Protein AF-A0A2E1RA30-F1 (afdb_monomer)

Mean predicted aligned error: 9.46 Å

pLDDT: mean 73.84, std 20.13, range [30.27, 92.69]

Solvent-accessible surface area (backbone atoms only — not comparable to full-atom values): 3948 Å² total; per-residue (Å²): 136,88,85,80,89,85,90,68,69,64,64,55,48,49,54,54,53,47,34,77,75,36,72,58,42,77,44,68,54,98,90,37,84,73,43,77,39,45,28,86,41,43,86,78,62,42,92,35,74,55,52,44,32,47,76,72,71,45,89,61,133

Sequence (61 aa):
MFASACSMHTEIFILQLFSLLSRNILFLNKGKLESTQPAQTFFREPMSNNASKFIAGDIVE

Secondary structure (DSSP, 8-state):
-PPPP-S-TTHHHHHHHHHHH-SEEEEEETTEEEEEEEHHHHTTS-SSHHHHHHHTT----

Foldseek 3Di:
DDDDDDDPPDVVVVLVVVLVVDQWDFDDDPNDGDDIGGSVCCLPPNPDPLSVCVSVVHDRD

Structure (mmCIF, N/CA/C/O backbone):
data_AF-A0A2E1RA30-F1
#
_entry.id   AF-A0A2E1RA30-F1
#
loop_
_atom_site.group_PDB
_atom_site.id
_atom_site.type_symbol
_atom_site.label_atom_id
_atom_site.label_alt_id
_atom_site.label_comp_id
_atom_site.label_asym_id
_atom_site.label_entity_id
_atom_site.label_seq_id
_atom_site.pdbx_PDB_ins_code
_atom_site.Cartn_x
_atom_site.Cartn_y
_atom_site.Cartn_z
_atom_site.occupancy
_atom_site.B_iso_or_equiv
_atom_site.auth_seq_id
_atom_site.auth_comp_id
_atom_site.auth_asym_id
_atom_site.auth_atom_id
_atom_site.pdbx_PDB_model_num
ATOM 1 N N . MET A 1 1 ? -7.1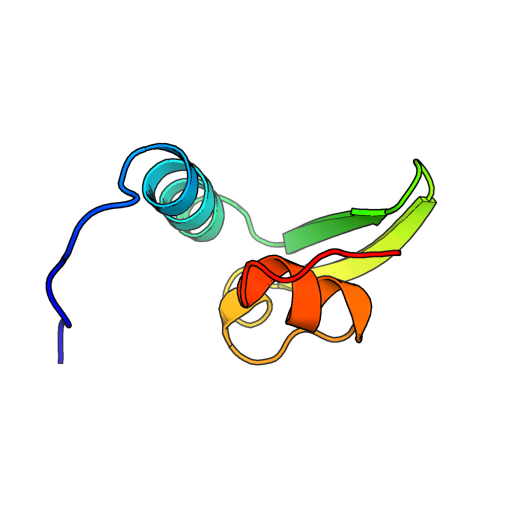16 12.417 -20.913 1.00 33.62 1 MET A N 1
ATOM 2 C CA . MET A 1 1 ? -6.248 11.627 -21.809 1.00 33.62 1 MET A CA 1
ATOM 3 C C . MET A 1 1 ? -6.197 10.224 -21.224 1.00 33.62 1 MET A C 1
ATOM 5 O O . MET A 1 1 ? -5.656 10.062 -20.139 1.00 33.62 1 MET A O 1
ATOM 9 N N . PHE A 1 2 ? -6.904 9.269 -21.828 1.00 36.47 2 PHE A N 1
ATOM 10 C CA . PHE A 1 2 ? -6.954 7.883 -21.354 1.00 36.47 2 PHE A CA 1
ATOM 11 C C . PHE A 1 2 ? -5.746 7.140 -21.930 1.00 36.47 2 PHE A C 1
ATOM 13 O O . PHE A 1 2 ? -5.613 7.065 -23.149 1.00 36.47 2 PHE A O 1
ATOM 20 N N . ALA A 1 3 ? -4.854 6.645 -21.073 1.00 35.28 3 ALA A N 1
ATOM 21 C CA . ALA A 1 3 ? -3.767 5.769 -21.493 1.00 35.28 3 ALA A CA 1
ATOM 22 C C . ALA A 1 3 ? -4.261 4.314 -21.478 1.00 35.28 3 ALA A C 1
ATOM 24 O O . ALA A 1 3 ? -4.838 3.861 -20.489 1.00 35.28 3 ALA A O 1
ATOM 25 N N . SER A 1 4 ? -4.073 3.637 -22.613 1.00 46.06 4 SER A N 1
ATOM 26 C CA . SER A 1 4 ? -4.467 2.253 -22.884 1.00 46.06 4 SER A CA 1
ATOM 27 C C . SER A 1 4 ? -3.301 1.279 -22.667 1.00 46.06 4 SER A C 1
ATOM 29 O O . SER A 1 4 ? -2.133 1.655 -22.716 1.00 46.06 4 SER A O 1
ATOM 31 N N . ALA A 1 5 ? -3.700 0.037 -22.416 1.00 50.22 5 ALA A N 1
ATOM 32 C CA . ALA A 1 5 ? -3.056 -1.141 -21.844 1.00 50.22 5 ALA A CA 1
ATOM 33 C C . ALA A 1 5 ? -1.751 -1.687 -22.461 1.00 50.22 5 ALA A C 1
ATOM 35 O O . ALA A 1 5 ? -1.588 -1.696 -23.677 1.00 50.22 5 ALA A O 1
ATOM 36 N N . CYS A 1 6 ? -0.944 -2.365 -21.619 1.00 30.27 6 CYS A N 1
ATOM 37 C CA . CYS A 1 6 ? -0.370 -3.680 -21.957 1.00 30.27 6 CYS A CA 1
ATOM 38 C C . CYS A 1 6 ? -0.004 -4.537 -20.711 1.00 30.27 6 CYS A C 1
ATOM 40 O O . CYS A 1 6 ? 0.856 -4.172 -19.920 1.00 30.27 6 CYS A O 1
ATOM 42 N N . SER A 1 7 ? -0.693 -5.680 -20.565 1.00 34.91 7 SER A N 1
ATOM 43 C CA . SER A 1 7 ? -0.263 -6.979 -19.998 1.00 34.91 7 SER A CA 1
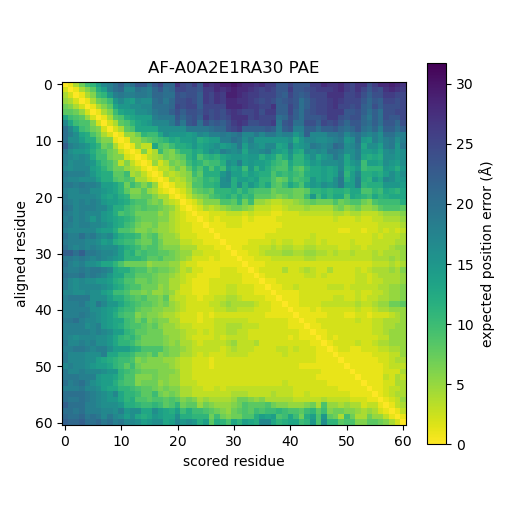ATOM 44 C C . SER A 1 7 ? 0.405 -7.091 -18.600 1.00 34.91 7 SER A C 1
ATOM 46 O O . SER A 1 7 ? 1.564 -7.472 -18.498 1.00 34.91 7 SER A O 1
ATOM 48 N N . MET A 1 8 ? -0.384 -6.903 -17.530 1.00 42.09 8 MET A N 1
ATOM 49 C CA . MET A 1 8 ? -0.284 -7.530 -16.179 1.00 42.09 8 MET A CA 1
ATOM 50 C C . MET A 1 8 ? -1.681 -7.453 -15.507 1.00 42.09 8 MET A C 1
ATOM 52 O O . MET A 1 8 ? -1.897 -6.883 -14.443 1.00 42.09 8 MET A O 1
ATOM 56 N N . HIS A 1 9 ? -2.696 -7.883 -16.262 1.00 45.00 9 HIS A N 1
ATOM 57 C CA . HIS A 1 9 ? -3.999 -7.211 -16.337 1.00 45.00 9 HIS A CA 1
ATOM 58 C C . HIS A 1 9 ? -5.080 -7.626 -15.332 1.00 45.00 9 HIS A C 1
ATOM 60 O O . HIS A 1 9 ? -6.137 -7.010 -15.351 1.00 45.00 9 HIS A O 1
ATOM 66 N N . THR A 1 10 ? -4.885 -8.616 -14.463 1.00 38.16 10 THR A N 1
ATOM 67 C CA . THR A 1 10 ? -5.981 -9.019 -13.557 1.00 38.16 10 THR A CA 1
ATOM 68 C C . THR A 1 10 ? -5.876 -8.322 -12.204 1.00 38.16 10 THR A C 1
ATOM 70 O O . THR A 1 10 ? -6.831 -7.690 -11.767 1.00 38.16 10 THR A O 1
ATOM 73 N N . GLU A 1 11 ? -4.708 -8.341 -11.563 1.00 38.31 11 GLU A N 1
ATOM 74 C CA . GLU A 1 11 ? -4.546 -7.795 -10.206 1.00 38.31 11 GLU A CA 1
ATOM 75 C C . GLU A 1 11 ? -4.521 -6.265 -10.183 1.00 38.31 11 GLU A C 1
ATOM 77 O O . GLU A 1 11 ? -5.187 -5.650 -9.352 1.00 38.31 11 GLU A O 1
ATOM 82 N N . ILE A 1 12 ? -3.835 -5.640 -11.146 1.00 47.97 12 ILE A N 1
ATOM 83 C CA . ILE A 1 12 ? -3.797 -4.177 -11.281 1.00 47.97 12 ILE A CA 1
ATOM 84 C C . ILE A 1 12 ? -5.195 -3.645 -11.601 1.00 47.97 12 ILE A C 1
ATOM 86 O O . ILE A 1 12 ? -5.628 -2.656 -11.020 1.00 47.97 12 ILE A O 1
ATOM 90 N N . PHE A 1 13 ? -5.940 -4.328 -12.473 1.00 48.34 13 PHE A N 1
ATOM 91 C CA . PHE A 1 13 ? -7.291 -3.912 -12.847 1.00 48.34 13 PHE A CA 1
ATOM 92 C C . PHE A 1 13 ? -8.276 -4.094 -11.685 1.00 48.34 13 PHE A C 1
ATOM 94 O O . PHE A 1 13 ? -9.130 -3.236 -11.481 1.00 48.34 13 PHE A O 1
ATOM 101 N N . ILE A 1 14 ? -8.111 -5.142 -10.863 1.00 55.59 14 ILE A N 1
ATOM 102 C CA . ILE A 1 14 ? -8.864 -5.322 -9.612 1.00 55.59 14 ILE A CA 1
ATOM 103 C C . ILE A 1 14 ? -8.520 -4.218 -8.600 1.00 55.59 14 ILE A C 1
ATOM 105 O O . ILE A 1 14 ? -9.435 -3.585 -8.079 1.00 55.59 14 ILE A O 1
ATOM 109 N N . LEU A 1 15 ? -7.238 -3.932 -8.345 1.00 58.19 15 LEU A N 1
ATOM 110 C CA . LEU A 1 15 ? -6.810 -2.870 -7.420 1.00 58.19 15 LEU A CA 1
ATOM 111 C C . LEU A 1 15 ? -7.287 -1.484 -7.874 1.00 58.19 15 LEU A C 1
ATOM 113 O O . LEU A 1 15 ? -7.765 -0.685 -7.067 1.00 58.19 15 LEU A O 1
ATOM 117 N N . GLN A 1 16 ? -7.211 -1.207 -9.173 1.00 57.59 16 GLN A N 1
ATOM 118 C CA . GLN A 1 16 ? -7.633 0.058 -9.764 1.00 57.59 16 GLN A CA 1
ATOM 119 C C . GLN A 1 16 ? -9.166 0.197 -9.778 1.00 57.59 16 GLN A C 1
ATOM 121 O O . GLN A 1 16 ? -9.686 1.282 -9.525 1.00 57.59 16 GLN A O 1
ATOM 126 N N . LEU A 1 17 ? -9.911 -0.896 -9.973 1.00 56.81 17 LEU A N 1
ATOM 127 C CA . LEU A 1 17 ? -11.367 -0.913 -9.804 1.00 56.81 17 LEU A CA 1
ATOM 128 C C . LEU A 1 17 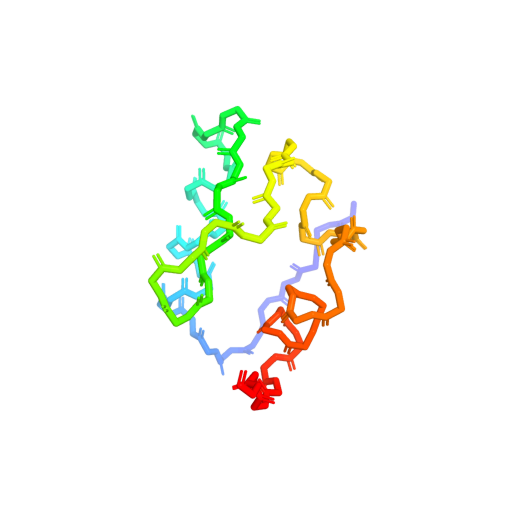? -11.768 -0.708 -8.333 1.00 56.81 17 LEU A C 1
ATOM 130 O O . LEU A 1 17 ? -12.683 0.061 -8.045 1.00 56.81 17 LEU A O 1
ATOM 134 N N . PHE A 1 18 ? -11.047 -1.321 -7.389 1.00 60.78 18 PHE A N 1
ATOM 135 C CA . PHE A 1 18 ? -11.225 -1.072 -5.955 1.00 60.78 18 PHE A CA 1
ATOM 136 C C . PHE A 1 18 ? -10.907 0.380 -5.573 1.00 60.78 18 PHE A C 1
ATOM 138 O O . PHE A 1 18 ? -11.579 0.941 -4.705 1.00 60.78 18 PHE A O 1
ATOM 145 N N . SER A 1 19 ? -9.942 1.024 -6.235 1.00 59.91 19 SER A N 1
ATOM 146 C CA . SER A 1 19 ? -9.637 2.451 -6.043 1.00 59.91 19 SER A CA 1
ATOM 147 C C . SER A 1 19 ? -10.827 3.356 -6.384 1.00 59.91 19 SER A C 1
ATOM 149 O O . SER A 1 19 ? -11.059 4.353 -5.706 1.00 59.91 19 SER A O 1
ATOM 151 N N . LEU A 1 20 ? -11.632 2.989 -7.388 1.00 65.50 20 LEU A N 1
ATOM 152 C CA . LEU A 1 20 ? -12.830 3.747 -7.764 1.00 65.50 20 LEU A CA 1
ATOM 153 C C . LEU A 1 20 ? -13.979 3.603 -6.750 1.00 65.50 20 LEU A C 1
ATOM 155 O O . LEU A 1 20 ? -14.818 4.496 -6.650 1.00 65.50 20 LEU A O 1
ATOM 159 N N . LEU A 1 21 ? -14.025 2.495 -6.003 1.00 73.50 21 LEU A N 1
ATOM 160 C CA . LEU A 1 21 ? -15.092 2.188 -5.041 1.00 73.50 21 LEU A CA 1
ATOM 161 C C . LEU A 1 21 ? -14.727 2.554 -3.595 1.00 73.50 21 LEU A C 1
ATOM 163 O O . LEU A 1 21 ? -15.609 2.780 -2.765 1.00 73.50 21 LEU A O 1
ATOM 167 N N . SER A 1 22 ? -13.434 2.620 -3.277 1.00 78.75 22 SER A N 1
ATOM 168 C CA . SER A 1 22 ? -12.938 2.905 -1.931 1.00 78.75 22 SER A CA 1
ATOM 169 C C . SER A 1 22 ? -12.630 4.390 -1.745 1.00 78.75 22 SER A C 1
ATOM 171 O O . SER A 1 22 ? -12.058 5.053 -2.605 1.00 78.75 22 SER A O 1
ATOM 173 N N . ARG A 1 23 ? -12.993 4.940 -0.578 1.00 85.44 23 ARG A N 1
ATOM 174 C CA . ARG A 1 23 ? -12.582 6.306 -0.210 1.00 85.44 23 ARG A CA 1
ATOM 175 C C . ARG A 1 23 ? -11.105 6.354 0.183 1.00 85.44 23 ARG A C 1
ATOM 177 O O . ARG A 1 23 ? -10.413 7.292 -0.196 1.00 85.44 23 ARG A O 1
ATOM 184 N N . ASN A 1 24 ? -10.633 5.331 0.899 1.00 87.62 24 ASN A N 1
ATOM 185 C CA . ASN A 1 24 ? -9.271 5.219 1.417 1.00 87.62 24 ASN A CA 1
ATOM 186 C C . ASN A 1 24 ? -8.691 3.826 1.147 1.00 87.62 24 ASN A C 1
ATOM 188 O O . ASN A 1 24 ? -9.410 2.830 1.208 1.00 87.62 24 ASN A O 1
ATOM 192 N N . ILE A 1 25 ? -7.381 3.779 0.927 1.00 88.94 25 ILE A N 1
ATOM 193 C CA . ILE A 1 25 ? -6.545 2.583 0.876 1.00 88.94 25 ILE A CA 1
ATOM 194 C C . ILE A 1 25 ? -5.844 2.433 2.230 1.00 88.94 25 ILE A C 1
ATOM 196 O O . ILE A 1 25 ? -5.293 3.399 2.765 1.00 88.94 25 ILE A O 1
ATOM 200 N N . LEU A 1 26 ? -5.851 1.211 2.761 1.00 90.94 26 LEU A N 1
ATOM 201 C CA . LEU A 1 26 ? -5.044 0.797 3.906 1.00 90.94 26 LEU A CA 1
ATOM 202 C C . LEU A 1 26 ? -3.875 -0.028 3.373 1.00 90.94 26 LEU A C 1
ATOM 204 O O . LEU A 1 26 ? -4.079 -1.131 2.869 1.00 90.94 26 LEU A O 1
ATOM 208 N N . PHE A 1 27 ? -2.661 0.506 3.464 1.00 90.12 27 PHE A N 1
ATOM 209 C CA . PHE A 1 27 ? -1.465 -0.214 3.048 1.00 90.12 27 PHE A CA 1
ATOM 210 C C . PHE A 1 27 ? -0.879 -0.978 4.230 1.00 90.12 27 PHE A C 1
ATOM 212 O O . PHE A 1 27 ? -0.465 -0.389 5.235 1.00 90.12 27 PHE A O 1
ATOM 219 N N . LEU A 1 28 ? -0.872 -2.300 4.092 1.00 89.69 28 LEU A N 1
ATOM 220 C CA . LEU A 1 28 ? -0.359 -3.232 5.080 1.00 89.69 28 LEU A CA 1
ATOM 221 C C . LEU A 1 28 ? 0.962 -3.810 4.576 1.00 89.69 28 LEU A C 1
ATOM 223 O O . LEU A 1 28 ? 1.010 -4.366 3.482 1.00 89.69 28 LEU A O 1
ATOM 227 N N . ASN A 1 29 ? 2.001 -3.745 5.402 1.00 87.19 29 ASN A N 1
ATOM 228 C CA . ASN A 1 29 ? 3.269 -4.425 5.163 1.00 87.19 29 ASN A CA 1
ATOM 229 C C . ASN A 1 29 ? 3.596 -5.318 6.363 1.00 87.19 29 ASN A C 1
ATOM 231 O O . ASN A 1 29 ? 3.533 -4.868 7.509 1.00 87.19 29 ASN A O 1
ATOM 235 N N . LYS A 1 30 ? 3.909 -6.598 6.124 1.00 88.69 30 LYS A N 1
ATOM 236 C CA . LYS A 1 30 ? 4.216 -7.587 7.182 1.00 88.69 30 LYS A CA 1
ATOM 237 C C . LYS A 1 30 ? 3.190 -7.619 8.331 1.00 88.69 30 LYS A C 1
ATOM 239 O O . LYS A 1 30 ? 3.546 -7.731 9.503 1.00 88.69 30 LYS A O 1
ATOM 244 N N . GLY A 1 31 ? 1.906 -7.470 8.002 1.00 88.19 31 GLY A N 1
ATOM 245 C CA . GLY A 1 31 ? 0.816 -7.443 8.986 1.00 88.19 31 GLY A CA 1
ATOM 246 C C . GLY A 1 31 ? 0.715 -6.154 9.814 1.00 88.19 31 GLY A C 1
ATOM 247 O O . GLY A 1 31 ? -0.093 -6.098 10.737 1.00 88.19 31 GLY A O 1
ATOM 248 N N . LYS A 1 32 ? 1.498 -5.113 9.499 1.00 89.44 32 LYS A N 1
ATOM 249 C CA . LYS A 1 32 ? 1.423 -3.786 10.124 1.00 89.44 32 LYS A CA 1
ATOM 250 C C . LYS A 1 32 ? 0.813 -2.773 9.163 1.00 89.44 32 LYS A C 1
ATOM 252 O O . LYS A 1 32 ? 1.140 -2.760 7.980 1.00 89.44 32 LYS A O 1
ATOM 257 N N . LEU A 1 33 ? -0.049 -1.902 9.684 1.00 90.56 33 LEU A N 1
ATOM 258 C CA . LEU A 1 33 ? -0.559 -0.749 8.945 1.00 90.56 33 LEU A CA 1
ATOM 259 C C . LEU A 1 33 ? 0.543 0.303 8.830 1.00 90.56 33 LEU A C 1
ATOM 261 O O . LEU A 1 33 ? 0.949 0.879 9.835 1.00 90.56 33 LEU A O 1
ATOM 265 N N . GLU A 1 34 ? 1.014 0.542 7.611 1.00 90.50 34 GLU A N 1
ATOM 266 C CA . GLU A 1 34 ? 2.056 1.535 7.344 1.00 90.50 34 GLU A CA 1
ATOM 267 C C . GLU A 1 34 ? 1.486 2.872 6.872 1.00 90.50 34 GLU A C 1
ATOM 269 O O . GLU A 1 34 ? 2.011 3.922 7.232 1.00 90.50 34 GLU A O 1
ATOM 274 N N . SER A 1 35 ? 0.411 2.863 6.078 1.00 90.19 35 SER A N 1
ATOM 275 C CA . SER A 1 35 ? -0.221 4.108 5.637 1.00 90.19 35 SER A CA 1
ATOM 276 C C . SER A 1 35 ? -1.715 3.959 5.400 1.00 90.19 35 SER A C 1
ATOM 278 O O . SER A 1 35 ? -2.186 2.923 4.932 1.00 90.19 35 SER A O 1
ATOM 280 N N . THR A 1 36 ? -2.450 5.035 5.670 1.00 92.69 36 THR A N 1
ATOM 281 C CA . THR A 1 36 ? -3.856 5.204 5.289 1.00 92.69 36 THR A CA 1
ATOM 282 C C . THR A 1 36 ? -3.965 6.454 4.436 1.00 92.69 36 THR A C 1
ATOM 284 O O . THR A 1 36 ? -3.557 7.525 4.878 1.00 92.69 36 THR A O 1
ATOM 287 N N . GLN A 1 37 ? -4.493 6.328 3.223 1.00 90.56 37 GLN A N 1
ATOM 288 C CA . GLN A 1 37 ? -4.492 7.424 2.255 1.00 90.56 37 GLN A CA 1
ATOM 289 C C . GLN A 1 37 ? -5.722 7.366 1.345 1.00 90.56 37 GLN A C 1
ATOM 291 O O . GLN A 1 37 ? -6.181 6.265 1.039 1.00 90.56 37 GLN A O 1
ATOM 296 N N . PRO A 1 38 ? -6.246 8.506 0.854 1.00 90.25 38 PRO A N 1
ATOM 297 C CA . PRO A 1 38 ? -7.289 8.501 -0.162 1.00 90.25 38 PRO A CA 1
ATOM 298 C C . PRO A 1 38 ? -6.907 7.680 -1.395 1.00 90.25 38 PRO A C 1
ATOM 300 O O . PRO A 1 38 ? -5.800 7.794 -1.925 1.00 90.25 38 PRO A O 1
ATOM 303 N N . ALA A 1 39 ? -7.849 6.884 -1.901 1.00 86.06 39 ALA A N 1
ATOM 304 C CA . ALA A 1 39 ? -7.595 6.001 -3.041 1.00 86.06 39 ALA A CA 1
ATOM 305 C C . ALA A 1 39 ? -7.178 6.765 -4.310 1.00 86.06 39 ALA A C 1
ATOM 307 O O . ALA A 1 39 ? -6.391 6.258 -5.110 1.00 86.06 39 ALA A O 1
ATOM 308 N N . GLN A 1 40 ? -7.653 8.008 -4.454 1.00 85.25 40 GLN A N 1
ATOM 309 C CA . GLN A 1 40 ? -7.326 8.896 -5.573 1.00 85.25 40 GLN A CA 1
ATOM 310 C C . GLN A 1 40 ? -5.854 9.320 -5.594 1.00 85.25 40 GLN A C 1
ATOM 312 O O . GLN A 1 40 ? -5.322 9.614 -6.666 1.00 85.25 40 GLN A O 1
ATOM 317 N N . THR A 1 41 ? -5.209 9.381 -4.426 1.00 89.19 41 THR A N 1
ATOM 318 C CA . THR A 1 41 ? -3.827 9.855 -4.293 1.00 89.19 41 THR A CA 1
ATOM 319 C C . THR A 1 41 ? -2.844 8.715 -4.059 1.00 89.19 41 THR A C 1
ATOM 321 O O . THR A 1 41 ? -1.710 8.835 -4.503 1.00 89.19 41 THR A O 1
ATOM 324 N N . PHE A 1 42 ? -3.264 7.589 -3.470 1.00 88.50 42 PHE A N 1
ATOM 325 C CA . PHE A 1 42 ? -2.379 6.463 -3.133 1.00 88.50 42 PHE A CA 1
ATOM 326 C C . PHE A 1 42 ? -1.515 5.981 -4.307 1.00 88.50 42 PHE A C 1
ATOM 328 O O . PHE A 1 42 ? -0.311 5.817 -4.161 1.00 88.50 42 PHE A O 1
ATOM 335 N N . PHE A 1 43 ? -2.110 5.814 -5.490 1.00 84.44 43 PHE A N 1
ATOM 336 C CA . PHE A 1 43 ? -1.398 5.314 -6.673 1.00 84.44 43 PHE A CA 1
ATOM 337 C C . PHE A 1 43 ? -0.563 6.376 -7.404 1.00 84.44 43 PHE A C 1
ATOM 339 O O . PHE A 1 43 ? 0.188 6.035 -8.312 1.00 84.44 43 PHE A O 1
ATOM 346 N N . ARG A 1 44 ? -0.722 7.659 -7.059 1.00 88.44 44 ARG A N 1
ATOM 347 C CA . ARG A 1 44 ? 0.001 8.777 -7.690 1.00 88.44 44 ARG A CA 1
ATOM 348 C C . ARG A 1 44 ? 1.132 9.288 -6.806 1.00 88.44 44 ARG A C 1
ATOM 350 O O . ARG A 1 44 ? 2.217 9.558 -7.301 1.00 88.44 44 ARG A O 1
ATOM 357 N N . GLU A 1 45 ? 0.855 9.419 -5.515 1.00 90.50 45 GLU A N 1
ATOM 358 C CA . GLU A 1 45 ? 1.734 10.005 -4.504 1.00 90.50 45 GLU A CA 1
ATOM 359 C C . GLU A 1 45 ? 1.622 9.193 -3.202 1.00 90.50 45 GLU A C 1
ATOM 361 O O . GLU A 1 45 ? 1.010 9.648 -2.231 1.00 90.50 45 GLU A O 1
ATOM 366 N N . PRO A 1 46 ? 2.140 7.954 -3.174 1.00 89.19 46 PRO A N 1
ATOM 367 C CA . PRO A 1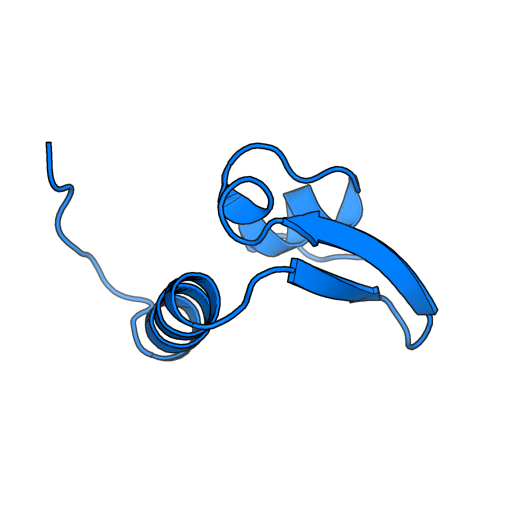 46 ? 2.079 7.104 -1.992 1.00 89.19 46 PRO A CA 1
ATOM 368 C C . PRO A 1 46 ? 2.871 7.712 -0.831 1.00 89.19 46 PRO A C 1
ATOM 370 O O . PRO A 1 46 ? 4.022 8.116 -0.986 1.00 89.19 46 PRO A O 1
ATOM 373 N N . MET A 1 47 ? 2.271 7.733 0.359 1.00 91.44 47 MET A N 1
ATOM 374 C CA . MET A 1 47 ? 2.904 8.318 1.551 1.00 91.44 47 MET A CA 1
ATOM 375 C C . MET A 1 47 ? 4.008 7.447 2.176 1.00 91.44 47 MET A C 1
ATOM 377 O O . MET A 1 47 ? 4.842 7.966 2.914 1.00 91.44 47 MET A O 1
ATOM 381 N N . SER A 1 48 ? 4.017 6.133 1.918 1.00 90.12 48 SER A N 1
ATOM 382 C CA . SER A 1 48 ? 5.059 5.212 2.400 1.00 90.12 48 SER A CA 1
ATOM 383 C C . SER A 1 48 ? 6.053 4.891 1.284 1.00 90.12 48 SER A C 1
ATOM 385 O O . SER A 1 48 ? 5.664 4.634 0.143 1.00 90.12 48 SER A O 1
ATOM 3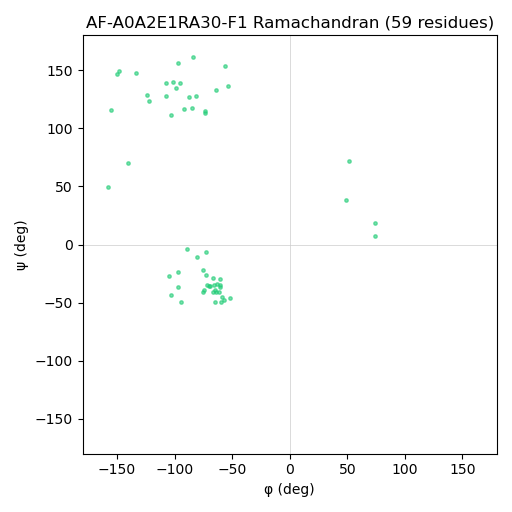87 N N . ASN A 1 49 ? 7.341 4.821 1.627 1.00 91.19 49 ASN A N 1
ATOM 388 C CA . ASN A 1 49 ? 8.382 4.370 0.702 1.00 91.19 49 ASN A CA 1
ATOM 389 C C . ASN A 1 49 ? 8.128 2.927 0.224 1.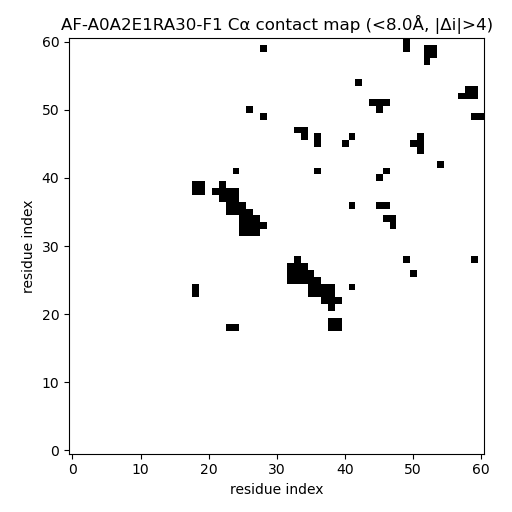00 91.19 49 ASN A C 1
ATOM 391 O O . ASN A 1 49 ? 8.314 2.606 -0.945 1.00 91.19 49 ASN A O 1
ATOM 395 N N . ASN A 1 50 ? 7.621 2.071 1.112 1.00 91.25 50 ASN A N 1
ATOM 396 C CA . ASN A 1 50 ? 7.240 0.699 0.784 1.00 91.25 50 ASN A CA 1
ATOM 397 C C . ASN A 1 50 ? 5.998 0.646 -0.107 1.00 91.25 50 ASN A C 1
ATOM 399 O O . ASN A 1 50 ? 5.941 -0.178 -1.012 1.00 91.25 50 ASN A O 1
ATOM 403 N N . ALA A 1 51 ? 5.035 1.553 0.089 1.00 88.75 51 ALA A N 1
ATOM 404 C CA . ALA A 1 51 ? 3.894 1.678 -0.818 1.00 88.75 51 ALA A CA 1
ATOM 405 C C . ALA A 1 51 ? 4.344 2.123 -2.220 1.00 88.75 51 ALA A C 1
ATOM 407 O O . ALA A 1 51 ? 3.859 1.593 -3.215 1.00 88.75 51 ALA A O 1
ATOM 408 N N . SER A 1 52 ? 5.315 3.038 -2.303 1.00 90.69 52 SER A N 1
ATOM 409 C CA . SER A 1 52 ? 5.927 3.450 -3.572 1.00 90.69 52 SER A CA 1
ATOM 410 C C . SER A 1 52 ? 6.589 2.277 -4.299 1.00 90.69 52 SER A C 1
ATOM 412 O O . SER A 1 52 ? 6.275 2.013 -5.460 1.00 90.69 52 SER A O 1
ATOM 414 N N . LYS A 1 53 ? 7.421 1.502 -3.589 1.00 90.19 53 LYS A N 1
ATOM 415 C CA . LYS A 1 53 ? 8.034 0.271 -4.113 1.00 90.19 53 LYS A CA 1
ATOM 416 C C . LYS A 1 53 ? 6.988 -0.757 -4.555 1.00 90.19 53 LYS A C 1
ATOM 418 O O . LYS A 1 53 ? 7.089 -1.283 -5.657 1.00 90.19 53 LYS A O 1
ATOM 423 N N . PHE A 1 54 ? 5.948 -0.973 -3.745 1.00 87.44 54 PHE A N 1
ATOM 424 C CA . PHE A 1 54 ? 4.844 -1.885 -4.055 1.00 87.44 54 PHE A CA 1
ATOM 425 C C . PHE A 1 54 ? 4.147 -1.518 -5.370 1.00 87.44 54 PHE A C 1
ATOM 427 O O . PHE A 1 54 ? 3.941 -2.373 -6.226 1.00 87.44 54 PHE A O 1
ATOM 434 N N . ILE A 1 55 ? 3.810 -0.237 -5.553 1.00 85.88 55 ILE A N 1
ATOM 435 C CA . ILE A 1 55 ? 3.144 0.254 -6.768 1.00 85.88 55 ILE A CA 1
ATOM 436 C C . ILE A 1 55 ? 4.063 0.132 -7.992 1.00 85.88 55 ILE A C 1
ATOM 438 O O . ILE A 1 55 ? 3.5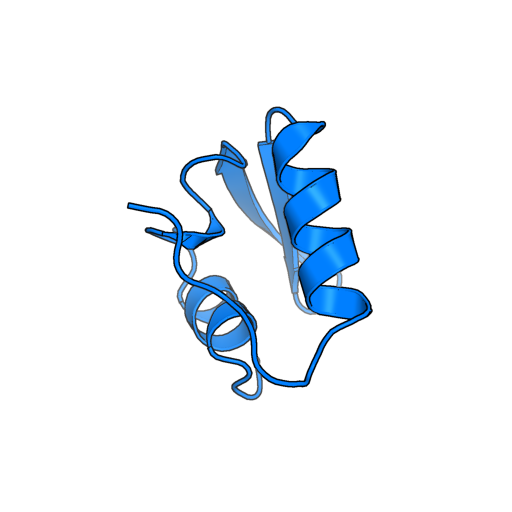84 -0.159 -9.086 1.00 85.88 55 ILE A O 1
ATOM 442 N N . ALA A 1 56 ? 5.373 0.319 -7.815 1.00 86.88 56 ALA A N 1
ATOM 443 C CA . ALA A 1 56 ? 6.368 0.135 -8.870 1.00 86.88 56 ALA A CA 1
ATOM 444 C C . ALA A 1 56 ? 6.623 -1.343 -9.234 1.00 86.88 56 ALA A C 1
ATOM 446 O O . ALA A 1 56 ? 7.347 -1.611 -10.193 1.00 86.88 56 ALA A O 1
ATOM 447 N N . GLY A 1 57 ? 6.037 -2.295 -8.496 1.00 82.62 57 GLY A N 1
ATOM 448 C CA . GLY A 1 57 ? 6.283 -3.728 -8.665 1.00 82.62 57 GLY A CA 1
ATOM 449 C C . GLY A 1 57 ? 7.643 -4.188 -8.130 1.00 82.62 57 GLY A C 1
ATOM 450 O O . GLY A 1 57 ? 8.122 -5.249 -8.524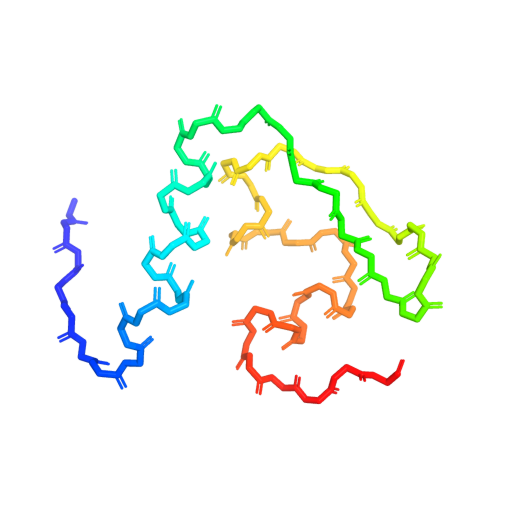 1.00 82.62 57 GLY A O 1
ATOM 451 N N . ASP A 1 58 ? 8.275 -3.391 -7.266 1.00 83.94 58 ASP A N 1
ATOM 452 C CA . ASP A 1 58 ? 9.542 -3.719 -6.613 1.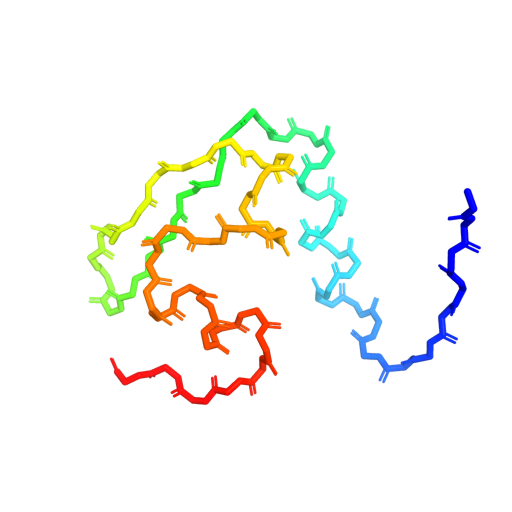00 83.94 58 ASP A CA 1
ATOM 453 C C . ASP A 1 58 ? 9.312 -4.585 -5.359 1.00 83.94 58 ASP A C 1
ATOM 455 O O . ASP A 1 58 ? 8.209 -4.647 -4.804 1.00 83.94 58 ASP A O 1
ATOM 459 N N . ILE A 1 59 ? 10.365 -5.258 -4.892 1.00 76.19 59 ILE A N 1
ATOM 460 C CA . ILE A 1 59 ? 10.309 -6.085 -3.686 1.00 76.19 59 ILE A CA 1
ATOM 461 C C . ILE A 1 59 ? 10.249 -5.162 -2.465 1.00 76.19 59 ILE A C 1
ATOM 463 O O . ILE A 1 59 ? 11.178 -4.410 -2.162 1.00 76.19 59 ILE A O 1
ATOM 467 N N . VAL A 1 60 ? 9.126 -5.225 -1.755 1.00 75.44 60 VAL A N 1
ATOM 468 C CA . VAL A 1 60 ? 8.934 -4.535 -0.479 1.00 75.44 60 VAL A CA 1
ATOM 469 C C . VAL A 1 60 ? 9.568 -5.374 0.622 1.00 75.44 60 VAL A C 1
ATOM 471 O O . VAL A 1 60 ? 9.274 -6.565 0.722 1.00 75.44 60 VAL A O 1
ATOM 474 N N . GLU A 1 61 ? 10.437 -4.761 1.431 1.00 66.50 61 GLU A N 1
ATOM 475 C CA . GLU A 1 61 ? 11.163 -5.481 2.480 1.00 66.50 61 GLU A CA 1
ATOM 476 C C . GLU A 1 61 ? 10.293 -5.913 3.641 1.00 66.50 61 GLU A C 1
ATOM 478 O O . GLU A 1 61 ? 9.692 -5.096 4.389 1.00 66.50 61 GLU A O 1
#

Nearest PDB structures (foldseek):
  8wdb-assembly1_D  TM=8.573E-01  e=1.693E-01  Mycobacterium tuberculosis H37Rv
  4u00-assembly1_A  TM=9.011E-01  e=3.927E-01  Thermus thermophilus HB8
  2olj-assembly1_A  TM=8.804E-01  e=3.413E-01  Geobacillus stearothermophilus
  7z16-assembly1_J  TM=8.025E-01  e=5.198E-01  Escherichia coli
  4fwi-assembly1_B  TM=6.271E-01  e=6.415E-01  Caldanaerobacter subterraneus subsp. tengcongensis MB4

Radius of gyration: 12.01 Å; Cα contacts (8 Å, |Δi|>4): 55; chains: 1; bounding box: 26×21×33 Å